Protein AF-A0A6S7KGQ6-F1 (afdb_monomer)

Radius of gyration: 14.0 Å; Cα contacts (8 Å, |Δi|>4): 24; chains: 1; bounding box: 29×26×33 Å

Sequence (65 aa):
VMMYADDTVLFFASQNVEEIEAVLNQELDTLYSWLTENSLFLNKKKTEFIIFGTSARLSGIRNCD

Foldseek 3Di:
DDDDDPDDDDDDDDPDPVVVVVVVVVVVVVVCVVCVVVVHDDDPVPDDDDDDDDPVSVVVVPPPD

Mean predicted aligned error: 7.05 Å

pLDDT: mean 81.23, std 10.38, range [38.47, 90.81]

Structure (mmCIF, N/CA/C/O backbone):
data_AF-A0A6S7KGQ6-F1
#
_entry.id   AF-A0A6S7KGQ6-F1
#
loop_
_atom_site.group_PDB
_atom_site.id
_atom_site.type_symbol
_atom_site.label_atom_id
_atom_site.label_alt_id
_atom_site.label_comp_id
_atom_site.label_asym_id
_atom_site.label_entity_id
_atom_site.label_seq_id
_atom_site.pdbx_PDB_ins_code
_atom_site.Cartn_x
_atom_site.Cartn_y
_atom_site.Cartn_z
_atom_site.occupancy
_atom_site.B_iso_or_equiv
_atom_site.auth_seq_id
_atom_site.auth_comp_id
_atom_site.auth_asym_id
_atom_site.auth_atom_id
_atom_site.pdbx_PDB_model_num
ATOM 1 N N . VAL A 1 1 ? -6.876 -9.275 -3.999 1.00 76.62 1 VAL A N 1
ATOM 2 C CA . VAL A 1 1 ? -6.090 -8.566 -5.036 1.00 76.62 1 VAL A CA 1
ATOM 3 C C . VAL A 1 1 ? -6.972 -8.380 -6.258 1.00 76.62 1 VAL A C 1
ATOM 5 O O . VAL A 1 1 ? -7.653 -9.330 -6.629 1.00 76.62 1 VAL A O 1
ATOM 8 N N . MET A 1 2 ? -7.016 -7.179 -6.829 1.00 86.31 2 MET A N 1
ATOM 9 C CA . MET A 1 2 ? -7.719 -6.874 -8.080 1.00 86.31 2 MET A CA 1
ATOM 10 C C . MET A 1 2 ? -6.683 -6.430 -9.112 1.00 86.31 2 MET A C 1
ATOM 12 O O . M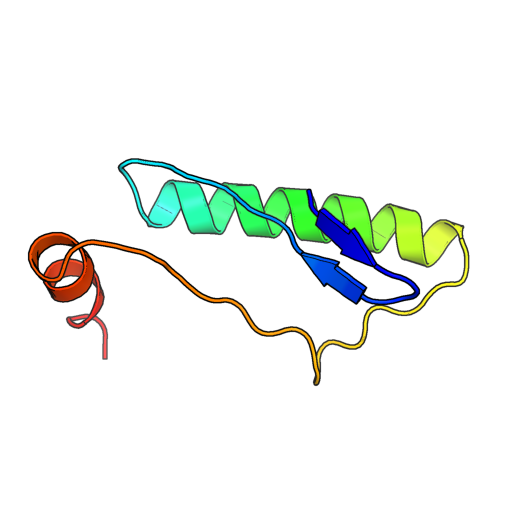ET A 1 2 ? -5.827 -5.616 -8.789 1.00 86.31 2 MET A O 1
ATOM 16 N N . MET A 1 3 ? -6.735 -6.979 -10.323 1.00 86.50 3 MET A N 1
ATOM 17 C CA . MET A 1 3 ? -5.784 -6.672 -11.395 1.00 86.50 3 MET A CA 1
ATOM 18 C C . MET A 1 3 ? -6.547 -6.332 -12.669 1.00 86.50 3 MET A C 1
ATOM 20 O O . MET A 1 3 ? -7.518 -7.014 -13.007 1.00 86.50 3 MET A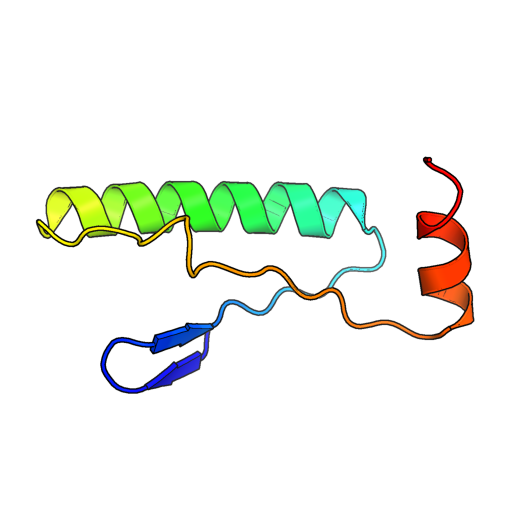 O 1
ATOM 24 N N . TYR A 1 4 ? -6.105 -5.296 -13.372 1.00 83.94 4 TYR A N 1
ATOM 25 C CA . TYR A 1 4 ? -6.612 -4.921 -14.683 1.00 83.94 4 TYR A CA 1
ATOM 26 C C . TYR A 1 4 ? -5.466 -4.368 -15.531 1.00 83.94 4 TYR A C 1
ATOM 28 O O . TYR A 1 4 ? -4.918 -3.322 -15.212 1.00 83.94 4 TYR A O 1
ATOM 36 N N . ALA A 1 5 ? -5.119 -5.060 -16.620 1.00 87.25 5 ALA A N 1
ATOM 37 C CA . ALA A 1 5 ? -3.944 -4.735 -17.435 1.00 87.25 5 ALA A CA 1
ATOM 38 C C . ALA A 1 5 ? -2.664 -4.620 -16.576 1.00 87.25 5 ALA A C 1
ATOM 40 O O . ALA A 1 5 ? -2.275 -5.602 -15.947 1.00 87.25 5 ALA A O 1
ATOM 41 N N . ASP A 1 6 ? -2.014 -3.457 -16.564 1.00 82.12 6 ASP A N 1
ATOM 42 C CA . ASP A 1 6 ? -0.846 -3.133 -15.742 1.00 82.12 6 ASP A CA 1
ATOM 43 C C . ASP A 1 6 ? -1.200 -2.596 -14.343 1.00 82.12 6 ASP A C 1
ATOM 45 O O . ASP A 1 6 ? -0.327 -2.519 -13.476 1.00 82.12 6 ASP A O 1
ATOM 49 N N . ASP A 1 7 ? -2.473 -2.289 -14.085 1.00 84.12 7 ASP A N 1
ATOM 50 C CA . ASP A 1 7 ? -2.934 -1.790 -12.794 1.00 84.12 7 ASP A CA 1
ATOM 51 C C . ASP A 1 7 ? -3.213 -2.945 -11.821 1.00 84.12 7 ASP A C 1
ATOM 53 O O . ASP A 1 7 ? -3.992 -3.864 -12.091 1.00 84.12 7 ASP A O 1
ATOM 57 N N . THR A 1 8 ? -2.598 -2.880 -10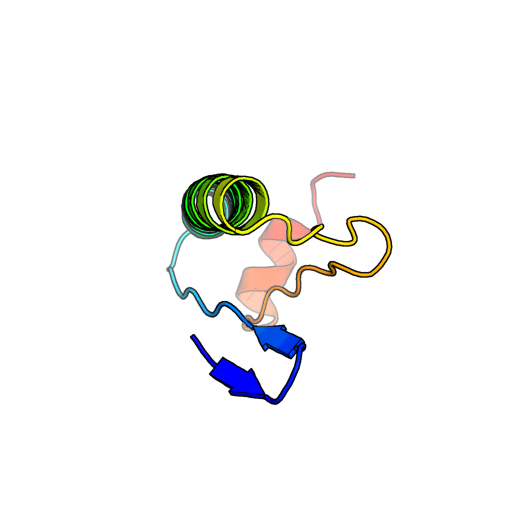.639 1.00 85.81 8 THR A N 1
ATOM 58 C CA . THR A 1 8 ? -2.804 -3.840 -9.546 1.00 85.81 8 THR A CA 1
ATOM 59 C C . THR A 1 8 ? -3.230 -3.108 -8.282 1.00 85.81 8 THR A C 1
ATOM 61 O O . THR A 1 8 ? -2.585 -2.154 -7.857 1.00 85.81 8 THR A O 1
ATOM 64 N N . VAL A 1 9 ? -4.305 -3.583 -7.655 1.00 87.62 9 VAL A N 1
ATOM 65 C CA . VAL A 1 9 ? -4.848 -3.048 -6.406 1.00 87.62 9 VAL A CA 1
ATOM 66 C C . VAL A 1 9 ? -4.835 -4.129 -5.327 1.00 87.62 9 VAL A C 1
ATOM 68 O O . VAL A 1 9 ? -5.397 -5.223 -5.479 1.00 87.62 9 VAL A O 1
ATOM 71 N N . LEU A 1 10 ? -4.197 -3.802 -4.207 1.00 86.25 10 LEU A N 1
ATOM 72 C CA . LEU A 1 10 ? -4.139 -4.623 -3.004 1.00 86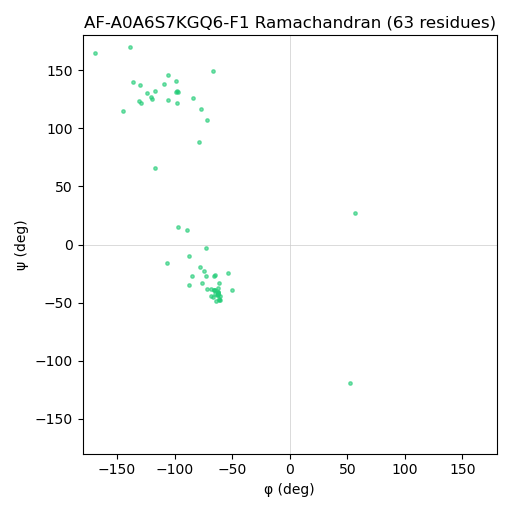.25 10 LEU A CA 1
ATOM 73 C C . LEU A 1 10 ? -5.202 -4.142 -2.020 1.00 86.25 10 LEU A C 1
ATOM 75 O O . LEU A 1 10 ? -5.310 -2.953 -1.738 1.00 86.25 10 LEU A O 1
ATOM 79 N N . PHE A 1 11 ? -5.981 -5.083 -1.495 1.00 86.69 11 PHE A N 1
ATOM 80 C CA . PHE A 1 11 ? -6.980 -4.809 -0.471 1.00 86.69 11 PHE A CA 1
ATOM 81 C C . PHE A 1 11 ? -6.643 -5.628 0.761 1.00 86.69 11 PHE A C 1
ATOM 83 O O . PHE A 1 11 ? -6.511 -6.849 0.670 1.00 86.69 11 PHE A O 1
ATOM 90 N N . PHE A 1 12 ? -6.556 -4.952 1.898 1.00 86.12 12 PHE A N 1
ATOM 91 C CA . PHE A 1 12 ? -6.412 -5.576 3.200 1.00 86.12 12 PHE A CA 1
ATOM 92 C C . PHE A 1 12 ? -7.349 -4.885 4.190 1.00 86.12 12 PHE A C 1
ATOM 94 O O . PHE A 1 12 ? -7.525 -3.667 4.144 1.00 86.12 12 PHE A O 1
ATOM 101 N N . ALA A 1 13 ? -7.986 -5.666 5.059 1.00 86.12 13 ALA A N 1
ATOM 102 C CA . ALA A 1 13 ? -8.935 -5.165 6.040 1.00 86.12 13 ALA A CA 1
ATOM 103 C C . ALA A 1 13 ? -8.570 -5.707 7.422 1.00 86.12 13 ALA A C 1
ATOM 105 O O . ALA A 1 13 ? -8.560 -6.918 7.626 1.00 86.12 13 ALA A O 1
ATOM 106 N N . SER A 1 14 ? -8.330 -4.807 8.376 1.00 86.19 14 SER A N 1
ATOM 107 C CA . SER A 1 14 ? -8.197 -5.149 9.793 1.00 86.19 14 SER A CA 1
ATOM 108 C C . SER A 1 14 ? -8.913 -4.125 10.690 1.00 86.19 14 SER A C 1
ATOM 110 O O . SER A 1 14 ? -9.418 -3.080 10.253 1.00 86.19 14 SER A O 1
ATOM 112 N N . GLN A 1 15 ? -9.033 -4.462 11.972 1.00 82.94 15 GLN A N 1
ATOM 113 C CA . GLN A 1 15 ? -9.493 -3.573 13.030 1.00 82.94 15 GLN A CA 1
ATOM 114 C C . GLN A 1 15 ? -8.408 -2.569 13.452 1.00 82.94 15 GLN A C 1
ATOM 116 O O . GLN A 1 15 ? -8.754 -1.421 13.748 1.00 82.94 15 GLN A O 1
ATOM 121 N N . ASN A 1 16 ? -7.128 -2.958 13.403 1.00 82.50 16 ASN A N 1
ATOM 122 C CA . ASN A 1 16 ? -5.997 -2.090 13.728 1.00 82.50 16 ASN A CA 1
ATOM 123 C C . ASN A 1 16 ? -5.367 -1.501 12.455 1.00 82.50 16 ASN A C 1
ATOM 125 O O . ASN A 1 16 ? -5.101 -2.217 11.497 1.00 82.50 16 ASN A O 1
ATOM 129 N N . VAL A 1 17 ? -5.129 -0.192 12.454 1.00 81.56 17 VAL A N 1
ATOM 130 C CA . VAL A 1 17 ? -4.513 0.540 11.338 1.00 81.56 17 VAL A CA 1
ATOM 131 C C . VAL A 1 17 ? -3.028 0.210 11.220 1.00 81.56 17 VAL A C 1
ATOM 133 O O . VAL A 1 17 ? -2.546 0.024 10.109 1.00 81.56 17 VAL A O 1
ATOM 136 N N . GLU A 1 18 ? -2.333 0.050 12.346 1.00 84.12 18 GLU A N 1
ATOM 137 C CA . GLU A 1 18 ? -0.913 -0.328 12.378 1.00 84.12 18 GLU A CA 1
ATOM 138 C C . GLU A 1 18 ? -0.698 -1.708 11.748 1.00 84.12 18 GLU A C 1
ATOM 140 O O . GLU A 1 18 ? 0.263 -1.934 11.020 1.00 84.12 18 GLU A O 1
ATOM 145 N N . GLU A 1 19 ? -1.636 -2.631 11.978 1.00 87.06 19 GLU A N 1
ATOM 146 C CA . GLU A 1 19 ? -1.620 -3.952 11.352 1.00 87.06 19 GLU A CA 1
ATOM 147 C C . GLU A 1 19 ? -1.893 -3.858 9.846 1.00 87.06 19 GLU A C 1
ATOM 149 O O . GLU A 1 19 ? -1.256 -4.562 9.067 1.00 87.06 19 GLU A O 1
ATOM 154 N N . ILE A 1 20 ? -2.798 -2.967 9.418 1.00 86.88 20 ILE A N 1
ATOM 155 C CA . ILE A 1 20 ? -3.047 -2.726 7.989 1.00 86.88 20 ILE A CA 1
ATOM 156 C C . ILE A 1 20 ? -1.782 -2.218 7.306 1.00 86.88 20 ILE A C 1
ATOM 158 O O . ILE A 1 20 ? -1.424 -2.725 6.248 1.00 86.88 20 ILE A O 1
ATOM 162 N N . GLU A 1 21 ? -1.106 -1.244 7.908 1.00 86.06 21 GLU A N 1
ATOM 163 C CA . GLU A 1 21 ? 0.134 -0.688 7.377 1.00 86.06 21 GLU A CA 1
ATOM 164 C C . GLU A 1 21 ? 1.255 -1.732 7.338 1.00 86.06 21 GLU A C 1
ATOM 166 O O . GLU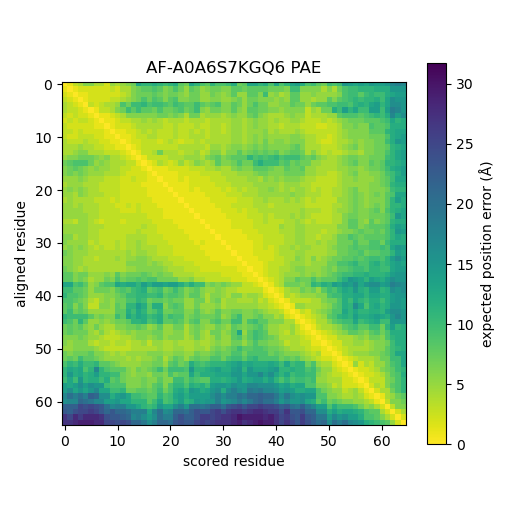 A 1 21 ? 1.894 -1.904 6.300 1.00 86.06 21 GLU A O 1
ATOM 171 N N . ALA A 1 22 ? 1.473 -2.466 8.432 1.00 87.94 22 ALA A N 1
ATOM 172 C CA . ALA A 1 22 ? 2.520 -3.481 8.510 1.00 87.94 22 ALA A CA 1
ATOM 173 C C . ALA A 1 22 ? 2.323 -4.585 7.462 1.00 87.94 22 ALA A C 1
ATOM 175 O O . ALA A 1 22 ? 3.257 -4.916 6.728 1.00 87.94 22 ALA A O 1
ATOM 176 N N . VAL A 1 23 ? 1.102 -5.117 7.348 1.00 88.75 23 VAL A N 1
ATOM 177 C CA . VAL A 1 23 ? 0.792 -6.185 6.391 1.00 88.75 23 VAL A CA 1
ATOM 178 C C . VAL A 1 23 ? 0.854 -5.668 4.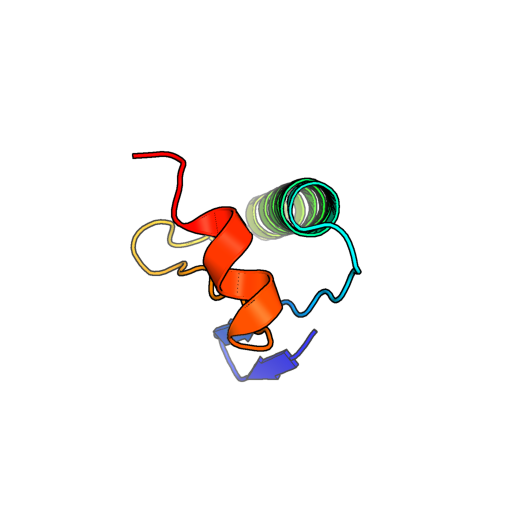955 1.00 88.75 23 VAL A C 1
ATOM 180 O O . VAL A 1 23 ? 1.455 -6.323 4.109 1.00 88.75 23 VAL A O 1
ATOM 183 N N . LEU A 1 24 ? 0.300 -4.486 4.657 1.00 88.19 24 LEU A N 1
ATOM 184 C CA . LEU A 1 24 ? 0.364 -3.932 3.300 1.00 88.19 24 LEU A CA 1
ATOM 185 C C . LEU A 1 24 ? 1.801 -3.662 2.855 1.00 88.19 24 LEU A C 1
ATOM 187 O O . LEU A 1 24 ? 2.129 -3.962 1.710 1.00 88.19 24 LEU A O 1
ATOM 191 N N . ASN A 1 25 ? 2.658 -3.141 3.736 1.00 87.88 25 ASN A N 1
ATOM 192 C CA . ASN A 1 25 ? 4.068 -2.927 3.416 1.00 87.88 25 ASN A CA 1
ATOM 193 C C . ASN A 1 25 ? 4.800 -4.254 3.175 1.00 87.88 25 ASN A C 1
ATOM 195 O O . ASN A 1 25 ? 5.541 -4.369 2.202 1.00 87.88 25 ASN A O 1
ATOM 199 N N . GLN A 1 26 ? 4.546 -5.277 3.995 1.00 90.25 26 GLN A N 1
ATOM 200 C CA . GLN A 1 26 ? 5.142 -6.602 3.810 1.00 90.25 26 GLN A CA 1
ATOM 201 C C . GLN A 1 26 ? 4.717 -7.259 2.483 1.00 90.25 26 GLN A C 1
ATOM 203 O O . GLN A 1 26 ? 5.542 -7.831 1.763 1.00 90.25 26 GLN A O 1
ATOM 208 N N . GLU A 1 27 ? 3.435 -7.163 2.135 1.00 88.88 27 GLU A N 1
ATOM 209 C CA . GLU A 1 27 ? 2.912 -7.659 0.858 1.00 88.88 27 GLU A CA 1
ATOM 210 C C . GLU A 1 27 ? 3.489 -6.866 -0.324 1.00 88.88 27 GLU A C 1
ATOM 212 O O . GLU A 1 27 ? 3.85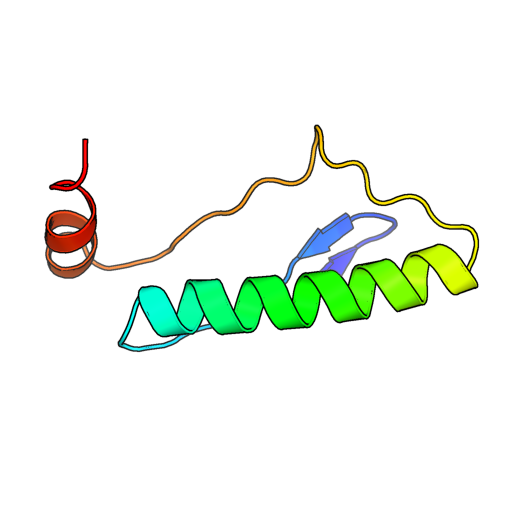0 -7.452 -1.347 1.00 88.88 27 GLU A O 1
ATOM 217 N N . LEU A 1 28 ? 3.639 -5.544 -0.179 1.00 87.88 28 LEU A N 1
ATOM 218 C CA . LEU A 1 28 ? 4.228 -4.679 -1.201 1.00 87.88 28 LEU A CA 1
ATOM 219 C C . LEU A 1 28 ? 5.713 -4.991 -1.432 1.00 87.88 28 LEU A C 1
ATOM 221 O O . LEU A 1 28 ? 6.137 -5.024 -2.584 1.00 87.88 28 LEU A O 1
ATOM 225 N N . ASP A 1 29 ? 6.485 -5.283 -0.383 1.00 89.50 29 ASP A N 1
ATOM 226 C CA . ASP A 1 29 ? 7.887 -5.716 -0.494 1.00 89.50 29 ASP A CA 1
ATOM 227 C C . ASP A 1 29 ? 8.015 -7.070 -1.204 1.00 89.50 29 ASP A C 1
ATOM 229 O O . ASP A 1 29 ? 8.905 -7.277 -2.039 1.00 89.50 29 ASP A O 1
ATOM 233 N N . THR A 1 30 ? 7.090 -7.989 -0.925 1.00 88.56 30 THR A N 1
ATOM 234 C CA . THR A 1 30 ? 7.037 -9.299 -1.588 1.00 88.56 30 THR A CA 1
ATOM 235 C C . THR A 1 30 ? 6.702 -9.142 -3.073 1.00 88.56 30 THR A C 1
ATOM 237 O O . THR A 1 30 ? 7.382 -9.703 -3.935 1.00 88.56 30 THR A O 1
ATOM 240 N N . LEU A 1 31 ? 5.708 -8.308 -3.395 1.00 87.19 31 LEU A N 1
ATOM 241 C CA . LEU A 1 31 ? 5.354 -7.959 -4.772 1.00 87.19 31 LEU A CA 1
ATOM 242 C C . LEU A 1 31 ? 6.484 -7.237 -5.494 1.00 87.19 31 LEU A C 1
ATOM 244 O O . LEU A 1 31 ? 6.754 -7.535 -6.653 1.00 87.19 31 LEU A O 1
ATOM 248 N N . TYR A 1 32 ? 7.168 -6.315 -4.824 1.00 86.75 32 TYR A N 1
ATOM 249 C CA . TYR A 1 32 ? 8.306 -5.603 -5.385 1.00 86.75 32 TYR A CA 1
ATOM 250 C C . TYR A 1 32 ? 9.456 -6.555 -5.727 1.00 86.75 32 TYR A C 1
ATOM 252 O O . TYR A 1 32 ? 10.057 -6.435 -6.797 1.00 86.75 32 TYR A O 1
ATOM 260 N N . SER A 1 33 ? 9.727 -7.530 -4.858 1.00 88.31 33 SER A N 1
ATOM 261 C CA . SER A 1 33 ? 10.728 -8.571 -5.107 1.00 88.31 33 SER A CA 1
ATOM 262 C C . SER A 1 33 ? 10.358 -9.396 -6.341 1.00 88.31 33 SER A C 1
ATOM 264 O O . SER A 1 33 ? 11.163 -9.516 -7.263 1.00 88.31 33 SER A O 1
ATOM 266 N N . TRP A 1 34 ? 9.103 -9.848 -6.431 1.00 88.88 34 TRP A N 1
ATOM 267 C CA . TRP A 1 34 ? 8.603 -10.582 -7.595 1.00 88.88 34 TRP A CA 1
ATOM 268 C C . TRP A 1 34 ? 8.641 -9.747 -8.886 1.00 88.88 34 TRP A C 1
ATOM 270 O O . TRP A 1 34 ? 9.067 -10.236 -9.931 1.00 88.88 34 TRP A O 1
ATOM 280 N N . LEU A 1 35 ? 8.255 -8.469 -8.834 1.00 86.81 35 LEU A N 1
ATOM 281 C CA . LEU A 1 35 ? 8.331 -7.553 -9.977 1.00 86.81 35 LEU A CA 1
ATOM 282 C C . LEU A 1 35 ? 9.778 -7.390 -10.453 1.00 86.81 35 LEU A C 1
ATOM 284 O O . LEU A 1 35 ? 10.042 -7.485 -11.650 1.00 86.81 35 LEU A O 1
ATOM 288 N N . THR A 1 36 ? 10.716 -7.222 -9.518 1.00 86.12 36 THR A N 1
ATOM 289 C CA . THR A 1 36 ? 12.147 -7.074 -9.817 1.00 86.12 36 THR A CA 1
ATOM 290 C C . THR A 1 36 ? 12.705 -8.321 -10.505 1.00 86.12 36 THR A C 1
ATOM 292 O O . THR A 1 36 ? 13.404 -8.199 -11.511 1.00 86.12 36 THR A O 1
ATOM 295 N N . GLU A 1 37 ? 12.350 -9.518 -10.029 1.00 90.81 37 GLU A N 1
ATOM 296 C CA . GLU A 1 37 ? 12.723 -10.789 -10.672 1.00 90.81 37 GLU A CA 1
ATOM 297 C C . GLU A 1 37 ? 12.155 -10.916 -12.093 1.00 90.81 37 GLU A C 1
ATOM 299 O O . GLU A 1 37 ? 12.809 -11.453 -12.986 1.00 90.81 37 GLU A O 1
ATOM 304 N N . ASN A 1 38 ? 10.969 -10.355 -12.331 1.00 87.56 38 ASN A N 1
ATOM 305 C CA . ASN A 1 38 ? 10.309 -10.345 -13.636 1.00 87.56 38 ASN A CA 1
ATOM 306 C C . ASN A 1 38 ? 10.692 -9.132 -14.507 1.00 87.56 38 ASN A C 1
ATOM 308 O O . ASN A 1 38 ? 10.064 -8.895 -15.538 1.00 87.56 38 ASN A O 1
ATOM 312 N N . SER A 1 39 ? 11.730 -8.371 -14.131 1.00 86.25 39 SER A N 1
ATOM 313 C CA . SER A 1 39 ? 12.179 -7.157 -14.840 1.00 86.25 39 SER A CA 1
ATOM 314 C C . SER A 1 39 ? 11.090 -6.081 -15.001 1.00 86.25 39 SER A C 1
ATOM 316 O O . SER A 1 39 ? 11.129 -5.270 -15.928 1.00 86.25 39 SER A O 1
ATOM 318 N N . LEU A 1 40 ? 10.117 -6.059 -14.090 1.00 82.62 40 LEU A N 1
ATOM 319 C CA . LEU A 1 40 ? 9.053 -5.064 -13.999 1.00 82.62 40 LEU A CA 1
ATOM 320 C C . LEU A 1 40 ? 9.420 -4.020 -12.937 1.00 82.62 40 LEU A C 1
ATOM 322 O O . LEU A 1 40 ? 9.950 -4.344 -11.876 1.00 82.62 40 LEU A O 1
ATOM 326 N N . PHE A 1 41 ? 9.126 -2.749 -13.209 1.00 78.81 41 PHE A N 1
ATOM 327 C CA . PHE A 1 41 ? 9.416 -1.654 -12.283 1.00 78.81 41 PHE A CA 1
ATOM 328 C C . PHE A 1 41 ? 8.140 -1.145 -11.614 1.00 78.81 41 PHE A C 1
ATOM 330 O O . PHE A 1 41 ? 7.212 -0.700 -12.291 1.00 78.81 41 PHE A O 1
ATOM 337 N N . LEU A 1 42 ? 8.120 -1.138 -10.279 1.00 80.38 42 LEU A N 1
ATOM 338 C CA . LEU A 1 42 ? 7.047 -0.503 -9.519 1.00 80.38 42 LEU A CA 1
ATOM 339 C C . LEU A 1 42 ? 7.230 1.019 -9.524 1.00 80.38 42 LEU A C 1
ATOM 341 O O . LEU A 1 42 ? 8.194 1.555 -8.969 1.00 80.38 42 LEU A O 1
ATOM 345 N N . ASN A 1 43 ? 6.281 1.738 -10.120 1.00 80.25 43 ASN A N 1
ATOM 346 C CA . ASN A 1 43 ? 6.334 3.193 -10.169 1.00 80.25 43 ASN A CA 1
ATOM 347 C C . ASN A 1 43 ? 5.897 3.831 -8.842 1.00 80.25 43 ASN A C 1
ATOM 349 O O . ASN A 1 43 ? 4.751 4.245 -8.689 1.00 80.25 43 ASN A O 1
ATOM 353 N N . LYS A 1 44 ? 6.858 4.020 -7.933 1.00 75.56 44 LYS A N 1
ATOM 354 C CA . LYS A 1 44 ? 6.650 4.658 -6.620 1.00 75.56 44 LYS A CA 1
ATOM 355 C C . LYS A 1 44 ? 5.987 6.042 -6.672 1.00 75.56 44 LYS A C 1
ATOM 357 O O . LYS A 1 44 ? 5.386 6.442 -5.691 1.00 75.56 44 LYS A O 1
ATOM 362 N N . LYS A 1 45 ? 6.093 6.783 -7.786 1.00 77.44 45 LYS A N 1
ATOM 363 C CA . LYS A 1 45 ? 5.437 8.100 -7.934 1.00 77.44 45 LYS A CA 1
ATOM 364 C C . LYS A 1 45 ? 3.943 8.008 -8.240 1.00 77.44 45 LYS A C 1
ATOM 366 O O . LYS A 1 45 ? 3.260 9.016 -8.132 1.00 77.44 45 LYS A O 1
ATOM 371 N N . LYS A 1 46 ? 3.474 6.856 -8.724 1.00 77.56 46 LYS A N 1
ATOM 372 C CA . LYS A 1 46 ? 2.062 6.602 -9.041 1.00 77.56 46 LYS A CA 1
ATOM 373 C C . LYS A 1 46 ? 1.389 5.677 -8.026 1.00 77.56 46 LYS A C 1
ATOM 375 O O . LYS A 1 46 ? 0.168 5.575 -8.038 1.00 77.56 46 LYS A O 1
ATOM 380 N N . THR A 1 47 ? 2.164 4.968 -7.206 1.00 81.25 47 THR A N 1
ATOM 381 C CA . THR A 1 47 ? 1.637 4.098 -6.154 1.00 81.25 47 THR A CA 1
ATOM 382 C C . THR A 1 47 ? 1.068 4.949 -5.023 1.00 81.25 47 THR A C 1
ATOM 384 O O . THR A 1 47 ? 1.818 5.535 -4.251 1.00 81.25 47 THR A O 1
ATOM 387 N N . GLU A 1 48 ? -0.256 4.985 -4.928 1.00 82.88 48 GLU A N 1
ATOM 388 C CA . GLU A 1 48 ? -0.995 5.656 -3.859 1.00 82.88 48 GLU A CA 1
ATOM 389 C C . GLU A 1 48 ? -1.576 4.619 -2.891 1.00 82.88 48 GLU A C 1
ATOM 391 O O . GLU A 1 48 ? -1.994 3.533 -3.304 1.00 82.88 48 GLU A O 1
ATOM 396 N N . PHE A 1 49 ? -1.639 4.960 -1.605 1.00 82.56 49 PHE A N 1
ATOM 397 C CA . PHE A 1 49 ? -2.307 4.153 -0.586 1.00 82.56 49 PHE A CA 1
ATOM 398 C C . PHE A 1 49 ? -3.593 4.848 -0.133 1.00 82.56 49 PHE A C 1
ATOM 400 O O . PHE A 1 49 ? -3.635 6.060 0.066 1.00 82.56 49 PHE A O 1
ATOM 407 N N . ILE A 1 50 ? -4.665 4.073 0.032 1.00 85.19 50 ILE A N 1
ATOM 408 C CA . ILE A 1 50 ? -5.975 4.591 0.438 1.00 85.19 50 ILE A CA 1
ATOM 409 C C . ILE A 1 50 ? -6.492 3.742 1.597 1.00 85.19 50 ILE A C 1
ATOM 411 O O . ILE A 1 50 ? -6.636 2.527 1.470 1.00 85.19 50 ILE A O 1
ATOM 415 N N . ILE A 1 51 ? -6.806 4.389 2.721 1.00 83.31 51 ILE A N 1
ATOM 416 C CA . ILE A 1 51 ? -7.414 3.739 3.887 1.00 83.31 51 ILE A CA 1
ATOM 417 C C . ILE A 1 51 ? -8.923 3.981 3.858 1.00 83.31 51 ILE A C 1
ATOM 419 O O . ILE A 1 51 ? -9.386 5.122 3.888 1.00 83.31 51 ILE A O 1
ATOM 423 N N . PHE A 1 52 ? -9.701 2.898 3.847 1.00 83.44 52 PHE A N 1
ATOM 424 C CA . PHE A 1 52 ? -11.159 2.949 3.942 1.00 83.44 52 PHE A CA 1
ATOM 425 C C . PHE A 1 52 ? -11.613 2.663 5.377 1.00 83.44 52 PHE A C 1
ATOM 427 O O . PHE A 1 52 ? -11.205 1.676 5.987 1.00 83.44 52 PHE A O 1
ATOM 434 N N . GLY A 1 53 ? -12.494 3.503 5.923 1.00 82.12 53 GLY A N 1
ATOM 435 C CA . GLY A 1 53 ? -13.017 3.316 7.273 1.00 82.12 53 GLY A CA 1
ATOM 436 C C . GLY A 1 53 ? -14.197 4.224 7.599 1.00 82.12 53 GLY A C 1
ATOM 437 O O . GLY A 1 53 ? -14.471 5.203 6.910 1.00 82.12 53 GLY A O 1
ATOM 438 N N . THR A 1 54 ? -14.909 3.900 8.677 1.00 82.62 54 THR A N 1
ATOM 439 C CA . THR A 1 54 ? -15.953 4.771 9.234 1.00 82.62 54 THR A CA 1
ATOM 440 C C . THR A 1 54 ? -15.336 6.054 9.789 1.00 82.62 54 THR A C 1
ATOM 442 O O . THR A 1 54 ? -14.238 6.005 10.346 1.00 82.62 54 THR A O 1
ATOM 445 N N . SER A 1 55 ? -16.066 7.173 9.752 1.00 77.88 55 SER A N 1
ATOM 446 C CA . SER A 1 55 ? -15.607 8.468 10.290 1.00 77.88 55 SER A CA 1
ATOM 447 C C . SER A 1 55 ? -15.062 8.377 11.724 1.00 77.88 55 SER A C 1
ATOM 449 O O . SER A 1 55 ? -14.022 8.960 12.010 1.00 77.88 55 SER A O 1
ATOM 451 N N . ALA A 1 56 ? -15.693 7.570 12.584 1.00 77.88 56 ALA A N 1
ATOM 452 C CA . ALA A 1 56 ? -15.260 7.324 13.964 1.00 77.88 56 ALA A CA 1
ATOM 453 C C . ALA A 1 56 ? -13.910 6.588 14.096 1.00 77.88 56 ALA A C 1
ATOM 455 O O . ALA A 1 56 ? -13.215 6.742 15.093 1.00 77.88 56 ALA A O 1
ATOM 456 N N . ARG A 1 57 ? -13.529 5.777 13.101 1.00 74.62 57 ARG A N 1
ATOM 457 C CA . ARG A 1 57 ? -12.239 5.063 13.078 1.00 74.62 57 ARG A CA 1
ATOM 458 C C . ARG A 1 57 ? -11.146 5.923 12.448 1.00 74.62 57 ARG A C 1
ATOM 460 O O . ARG A 1 57 ? -10.011 5.897 12.904 1.00 74.62 57 ARG A O 1
ATOM 467 N N . LEU A 1 58 ? -11.503 6.737 11.454 1.00 74.25 58 LEU A N 1
ATOM 468 C CA . LEU A 1 58 ? -10.581 7.672 10.804 1.00 74.25 58 LEU A CA 1
ATOM 469 C C . LEU A 1 58 ? -10.222 8.873 11.695 1.00 74.25 58 LEU A C 1
ATOM 471 O O . LEU A 1 58 ? -9.134 9.426 11.558 1.00 74.25 58 LEU A O 1
ATOM 475 N N . SER A 1 59 ? -11.092 9.272 12.631 1.00 71.25 59 SER A N 1
ATOM 476 C CA . SER A 1 59 ? -10.791 10.359 13.573 1.00 71.25 59 SER A CA 1
ATOM 477 C C . SER A 1 59 ? -9.642 10.037 14.532 1.00 71.25 59 SER A C 1
ATOM 479 O O . SER A 1 59 ? -8.973 10.960 14.979 1.00 71.25 59 SER A O 1
ATOM 481 N N . GLY A 1 60 ? -9.393 8.756 14.831 1.00 66.12 60 GLY A N 1
ATOM 482 C CA . GLY A 1 60 ? -8.263 8.333 15.669 1.00 66.12 60 GLY A CA 1
ATOM 483 C C . GLY A 1 60 ? -6.903 8.415 14.967 1.00 66.12 60 GLY A C 1
ATOM 484 O O . GLY A 1 60 ? -5.890 8.554 15.637 1.00 66.12 60 GLY A O 1
ATOM 485 N N . ILE A 1 61 ? -6.888 8.382 13.630 1.00 64.88 61 ILE A N 1
ATOM 486 C CA . ILE A 1 61 ? -5.668 8.402 12.802 1.00 64.88 61 ILE A CA 1
ATOM 487 C C . ILE A 1 61 ? -5.187 9.844 12.556 1.00 64.88 61 ILE A C 1
ATOM 489 O O . ILE A 1 61 ? -4.003 10.091 12.381 1.00 64.88 61 ILE A O 1
ATOM 493 N N . ARG A 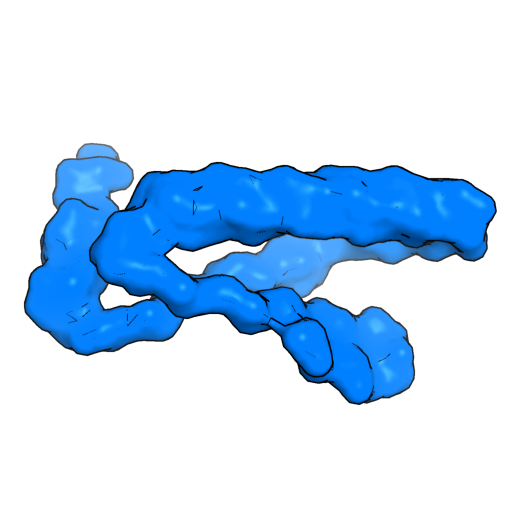1 62 ? -6.104 10.822 12.580 1.00 56.28 62 ARG A N 1
ATOM 494 C CA . ARG A 1 62 ? -5.836 12.243 12.277 1.00 56.28 62 ARG A CA 1
ATOM 495 C C . ARG A 1 62 ? -5.053 13.023 13.345 1.00 56.28 62 ARG A C 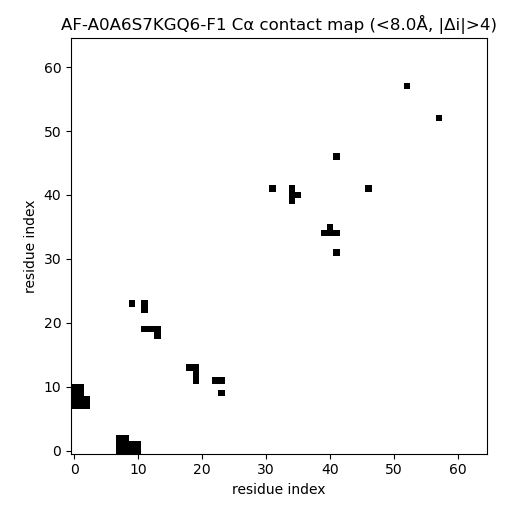1
ATOM 497 O O . ARG A 1 62 ? -4.809 14.200 13.135 1.00 56.28 62 ARG A O 1
ATOM 504 N N . ASN A 1 63 ? -4.710 12.423 14.485 1.00 46.69 63 ASN A N 1
ATOM 505 C CA . ASN A 1 63 ? -4.065 13.131 15.604 1.00 46.69 63 ASN A CA 1
ATOM 506 C C . ASN A 1 63 ? -2.531 12.986 15.648 1.00 46.69 63 ASN A C 1
ATOM 508 O O . ASN A 1 63 ? -1.925 13.290 16.673 1.00 46.69 63 ASN A O 1
ATOM 512 N N . CYS A 1 64 ? -1.903 12.534 14.564 1.00 46.09 64 CYS A N 1
ATOM 513 C CA . CYS A 1 64 ? -0.448 12.466 14.437 1.00 46.09 64 CYS A CA 1
ATOM 514 C C . CYS A 1 64 ? 0.020 13.382 13.297 1.00 46.09 64 CYS A C 1
ATOM 516 O O . CYS A 1 64 ? 0.491 12.887 12.279 1.00 46.09 64 CYS A O 1
ATOM 518 N N . ASP A 1 65 ? -0.154 14.695 13.477 1.00 38.47 65 ASP A N 1
ATOM 519 C CA . ASP A 1 65 ? 0.545 15.745 12.719 1.00 38.47 65 ASP A CA 1
ATOM 520 C C . ASP A 1 65 ? 1.558 16.444 13.641 1.00 38.47 65 ASP A C 1
ATOM 522 O O . ASP A 1 65 ? 1.171 16.788 14.787 1.00 38.47 65 ASP A O 1
#

Organism: Paramuricea clavata (NCBI:txid317549)

Solvent-accessible surface area (backbone atoms only — not comparable to full-atom values): 4378 Å² total; per-residue (Å²): 114,49,76,54,95,93,48,74,46,83,75,84,88,67,93,49,67,69,57,42,53,53,51,51,51,53,53,47,52,52,50,50,51,54,30,53,77,69,75,43,82,84,58,72,92,74,65,79,87,82,89,87,73,55,71,83,64,50,60,71,66,70,76,80,123

Secondary structure (DSSP, 8-state):
-EEETTEEE-----S-HHHHHHHHHHHHHHHHHHHHHTT----TTT--------HHHHTTTTT--